Protein AF-A0A2V8Q0Q5-F1 (afdb_monomer_lite)

pLDDT: mean 88.99, std 8.58, range [50.62, 96.62]

Structure (mmCIF, N/CA/C/O backbone):
data_AF-A0A2V8Q0Q5-F1
#
_entry.id   AF-A0A2V8Q0Q5-F1
#
loop_
_atom_site.group_PDB
_atom_site.id
_atom_site.type_symbol
_atom_site.label_atom_id
_atom_site.label_alt_id
_atom_site.label_comp_id
_atom_site.label_asym_id
_atom_site.label_entity_id
_atom_site.label_seq_id
_atom_site.pdbx_PDB_ins_code
_atom_site.Cartn_x
_atom_site.Cartn_y
_atom_site.Cartn_z
_atom_site.occupancy
_atom_site.B_iso_or_equiv
_atom_site.auth_seq_id
_atom_site.auth_comp_id
_atom_site.auth_asym_id
_atom_site.auth_atom_id
_atom_site.pdbx_PDB_model_num
ATOM 1 N N . MET A 1 1 ? -1.901 13.874 -4.067 1.00 50.62 1 MET A N 1
ATOM 2 C CA . MET A 1 1 ? -0.990 12.735 -4.312 1.00 50.62 1 MET A CA 1
ATOM 3 C C . MET A 1 1 ? -0.230 12.969 -5.594 1.00 50.62 1 MET A C 1
ATOM 5 O O . MET A 1 1 ? -0.803 13.535 -6.514 1.00 50.62 1 MET A O 1
ATOM 9 N N . GLY A 1 2 ? 1.027 12.549 -5.642 1.00 57.06 2 GLY A N 1
ATOM 10 C CA . GLY A 1 2 ? 1.872 12.606 -6.831 1.00 57.06 2 GLY A CA 1
ATOM 11 C C . GLY A 1 2 ? 2.972 11.558 -6.719 1.00 57.06 2 GLY A C 1
ATOM 12 O O . GLY A 1 2 ? 3.147 10.963 -5.656 1.00 57.06 2 GLY A O 1
ATOM 13 N N . ALA A 1 3 ? 3.700 11.331 -7.799 1.00 63.19 3 ALA A N 1
ATOM 14 C CA . ALA A 1 3 ? 4.958 10.607 -7.749 1.00 63.19 3 ALA A CA 1
ATOM 15 C C . ALA A 1 3 ? 6.087 11.637 -7.822 1.00 63.19 3 ALA A C 1
ATOM 17 O O . ALA A 1 3 ? 5.997 12.586 -8.601 1.00 63.19 3 ALA A O 1
ATOM 18 N N . ASP A 1 4 ? 7.133 11.477 -7.011 1.00 72.00 4 ASP A N 1
ATOM 19 C CA . ASP A 1 4 ? 8.330 12.325 -7.140 1.00 72.00 4 ASP A CA 1
ATOM 20 C C . ASP A 1 4 ? 9.105 12.014 -8.438 1.00 72.00 4 ASP A C 1
ATOM 22 O O . ASP A 1 4 ? 9.947 12.799 -8.867 1.00 72.00 4 ASP A O 1
ATOM 26 N N . TYR A 1 5 ? 8.820 10.871 -9.066 1.00 73.44 5 TYR A N 1
ATOM 27 C CA . TYR A 1 5 ? 9.466 10.390 -10.280 1.00 73.44 5 TYR A CA 1
ATOM 28 C C . TYR A 1 5 ? 8.502 9.528 -11.101 1.00 73.44 5 TYR A C 1
ATOM 30 O O . TYR A 1 5 ? 7.638 8.840 -10.558 1.00 73.44 5 TYR A O 1
ATOM 38 N N . TYR A 1 6 ? 8.678 9.533 -12.421 1.00 73.62 6 TYR A N 1
ATOM 39 C CA . TYR A 1 6 ? 8.053 8.546 -13.296 1.00 73.62 6 TYR A CA 1
ATOM 40 C C . TYR A 1 6 ? 8.966 7.326 -13.385 1.00 73.62 6 TYR A C 1
ATOM 42 O O . TYR A 1 6 ? 10.161 7.468 -13.634 1.00 73.62 6 TYR A O 1
ATOM 50 N N . GLN A 1 7 ? 8.411 6.132 -13.179 1.00 77.50 7 GLN A N 1
ATOM 51 C CA . GLN A 1 7 ? 9.157 4.896 -13.409 1.00 77.50 7 GLN A CA 1
ATOM 52 C C . GLN A 1 7 ? 9.458 4.750 -14.904 1.00 77.50 7 GLN A C 1
ATOM 54 O O . GLN A 1 7 ? 8.598 5.042 -15.741 1.00 77.50 7 GLN A O 1
ATOM 59 N N . THR A 1 8 ? 10.657 4.288 -15.254 1.00 84.69 8 THR A N 1
ATOM 60 C CA . THR A 1 8 ? 10.952 3.931 -16.644 1.00 84.69 8 THR A CA 1
ATOM 61 C C . THR A 1 8 ? 10.253 2.621 -17.016 1.00 84.69 8 THR A C 1
ATOM 63 O O . THR A 1 8 ? 9.802 1.859 -16.156 1.00 84.69 8 THR A O 1
ATOM 66 N N . LEU A 1 9 ? 10.144 2.334 -18.316 1.00 81.94 9 LEU A N 1
ATOM 67 C CA . LEU A 1 9 ? 9.578 1.063 -18.782 1.00 81.94 9 LEU A CA 1
ATOM 68 C C . LEU A 1 9 ? 10.391 -0.144 -18.293 1.00 81.94 9 LEU A C 1
ATOM 70 O O . LEU A 1 9 ? 9.810 -1.198 -18.036 1.00 81.94 9 LEU A O 1
ATOM 74 N N . ASP A 1 10 ? 11.707 0.005 -18.147 1.00 83.81 10 ASP A N 1
ATOM 75 C CA . ASP A 1 10 ? 12.572 -1.053 -17.632 1.00 83.81 10 ASP A CA 1
ATOM 76 C C . ASP A 1 10 ? 12.398 -1.247 -16.123 1.00 83.81 10 ASP A C 1
ATOM 78 O O . ASP A 1 10 ? 12.250 -2.393 -15.697 1.00 83.8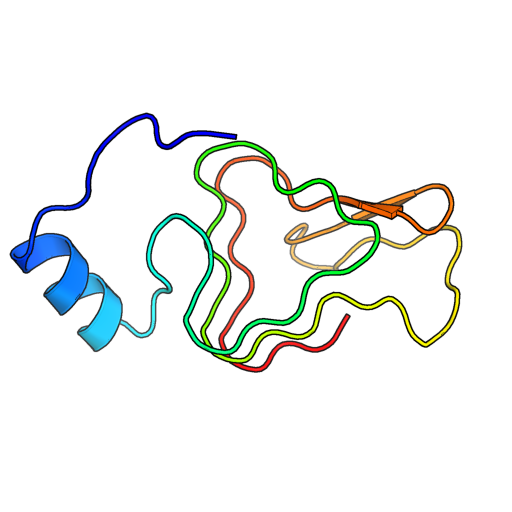1 10 ASP A O 1
ATOM 82 N N . ASP A 1 11 ? 12.268 -0.167 -15.341 1.00 81.94 11 ASP A N 1
ATOM 83 C CA . ASP A 1 11 ? 11.939 -0.253 -13.907 1.00 81.94 11 ASP A CA 1
ATOM 84 C C . ASP A 1 11 ? 10.606 -0.974 -13.701 1.00 81.94 11 ASP A C 1
ATOM 86 O O . ASP A 1 11 ? 10.501 -1.909 -12.914 1.00 81.94 11 ASP A O 1
ATOM 90 N N . MET A 1 12 ? 9.583 -0.599 -14.476 1.00 79.19 12 MET A N 1
ATOM 91 C CA . MET A 1 12 ? 8.263 -1.226 -14.412 1.00 79.19 12 MET A CA 1
ATOM 92 C C . MET A 1 12 ? 8.292 -2.721 -14.762 1.00 79.19 12 MET A C 1
ATOM 94 O O . MET A 1 12 ? 7.494 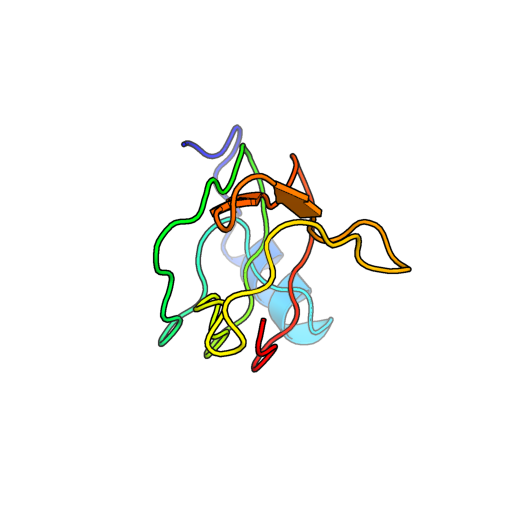-3.491 -14.224 1.00 79.19 12 MET A O 1
ATOM 98 N N . ARG A 1 13 ? 9.174 -3.142 -15.679 1.00 81.25 13 ARG A N 1
ATOM 99 C CA . ARG A 1 13 ? 9.358 -4.557 -16.039 1.00 81.25 13 ARG A CA 1
ATOM 100 C C . ARG A 1 13 ? 10.135 -5.318 -14.972 1.00 81.25 13 ARG A C 1
ATOM 102 O O . ARG A 1 13 ? 9.813 -6.477 -14.724 1.00 81.25 13 ARG A O 1
ATOM 109 N N . GLN A 1 14 ? 11.153 -4.704 -14.374 1.00 81.94 14 GLN A N 1
ATOM 110 C CA . GLN A 1 14 ? 11.919 -5.309 -13.286 1.00 81.94 14 GLN A CA 1
ATOM 111 C C . GLN A 1 14 ? 11.063 -5.465 -12.030 1.00 81.94 14 GLN A C 1
ATOM 113 O O . GLN A 1 14 ? 11.011 -6.559 -11.476 1.00 81.94 14 GLN A O 1
ATOM 118 N N . ASP A 1 15 ? 10.323 -4.426 -11.649 1.00 82.69 15 ASP A N 1
ATOM 119 C CA . ASP A 1 15 ? 9.373 -4.460 -10.535 1.00 82.69 15 ASP A CA 1
ATOM 120 C C . ASP A 1 15 ? 8.345 -5.579 -10.733 1.00 82.69 15 ASP A C 1
ATOM 122 O O . ASP A 1 15 ? 8.157 -6.409 -9.846 1.00 82.69 15 ASP A O 1
ATOM 126 N N . LEU A 1 16 ? 7.770 -5.690 -11.938 1.00 78.75 16 LEU A N 1
ATOM 127 C CA . LEU A 1 16 ? 6.835 -6.768 -12.265 1.00 78.75 16 LEU A CA 1
ATOM 128 C C . LEU A 1 16 ? 7.479 -8.160 -12.146 1.00 78.75 16 LEU A C 1
ATOM 130 O O . LEU A 1 16 ? 6.857 -9.073 -11.609 1.00 78.75 16 LEU A O 1
ATOM 134 N N . LYS A 1 17 ? 8.725 -8.334 -12.609 1.00 82.00 17 LYS A N 1
ATOM 135 C CA . LYS A 1 17 ? 9.468 -9.600 -12.453 1.00 82.00 17 LYS A CA 1
ATOM 136 C C . LYS A 1 17 ? 9.748 -9.942 -10.989 1.00 82.00 17 LYS A C 1
ATOM 138 O O . LYS A 1 17 ? 9.776 -11.118 -10.643 1.00 82.00 17 LYS A O 1
ATOM 143 N N . ASN A 1 18 ? 9.942 -8.928 -10.154 1.00 80.12 18 ASN A N 1
ATOM 144 C CA . ASN A 1 18 ? 10.242 -9.076 -8.734 1.00 80.12 18 ASN A CA 1
ATOM 145 C C . ASN A 1 18 ? 8.976 -9.139 -7.859 1.00 80.12 18 ASN A C 1
ATOM 147 O O . ASN A 1 18 ? 9.091 -9.222 -6.638 1.00 80.12 18 ASN A O 1
ATOM 151 N N . GLY A 1 19 ? 7.778 -9.086 -8.457 1.00 78.62 19 GLY A N 1
ATOM 152 C CA . GLY A 1 19 ? 6.508 -9.063 -7.726 1.00 78.62 19 GLY A CA 1
ATOM 153 C C . GLY A 1 19 ? 6.300 -7.789 -6.900 1.00 78.62 19 GLY A C 1
ATOM 154 O O . GLY A 1 19 ? 5.571 -7.806 -5.911 1.00 78.62 19 GLY A O 1
ATOM 155 N N . ILE A 1 20 ? 6.968 -6.695 -7.270 1.00 82.56 20 ILE A N 1
ATOM 156 C CA . ILE A 1 20 ? 6.878 -5.402 -6.597 1.00 82.56 20 ILE A CA 1
ATOM 157 C C . ILE A 1 20 ? 5.824 -4.560 -7.328 1.00 82.56 20 ILE A C 1
ATOM 159 O O . ILE A 1 20 ? 5.967 -4.313 -8.529 1.00 82.56 20 ILE A O 1
ATOM 163 N N . PRO A 1 21 ? 4.777 -4.075 -6.638 1.00 85.81 21 PRO A N 1
ATOM 164 C CA . PRO A 1 21 ? 3.819 -3.167 -7.246 1.00 85.81 21 PRO A CA 1
ATOM 165 C C . PRO A 1 21 ? 4.473 -1.859 -7.689 1.00 85.81 21 PRO A C 1
ATOM 167 O O . PRO A 1 21 ? 5.388 -1.333 -7.044 1.00 85.81 21 PRO A O 1
ATOM 170 N N . ARG A 1 22 ? 3.971 -1.307 -8.792 1.00 86.31 22 ARG A N 1
ATOM 171 C CA . ARG A 1 22 ? 4.402 -0.002 -9.303 1.00 86.31 22 ARG A CA 1
ATOM 172 C C . ARG A 1 22 ? 4.020 1.107 -8.331 1.00 86.31 22 ARG A C 1
ATOM 174 O O . ARG A 1 22 ? 3.109 0.958 -7.519 1.00 86.31 22 ARG A O 1
ATOM 181 N N . VAL A 1 23 ? 4.715 2.237 -8.430 1.00 88.25 23 VAL A N 1
ATOM 182 C CA . VAL A 1 23 ? 4.311 3.443 -7.699 1.00 88.25 23 VAL A CA 1
ATOM 183 C C . VAL A 1 23 ? 2.934 3.885 -8.182 1.00 88.25 23 VAL A C 1
ATOM 185 O O . VAL A 1 23 ? 2.691 3.987 -9.383 1.00 88.25 23 VAL A O 1
ATOM 188 N N . GLY A 1 24 ? 2.049 4.180 -7.235 1.00 89.12 24 GLY A N 1
ATOM 189 C CA . GLY A 1 24 ? 0.669 4.558 -7.491 1.00 89.12 24 GLY A CA 1
ATOM 190 C C . GLY A 1 24 ? -0.308 3.426 -7.197 1.00 89.12 24 GLY A C 1
ATOM 191 O O . GLY A 1 24 ? -0.102 2.625 -6.288 1.00 89.12 24 GLY A O 1
ATOM 192 N N . ILE A 1 25 ? -1.416 3.421 -7.938 1.00 92.12 25 ILE A N 1
ATOM 193 C CA . ILE A 1 25 ? -2.542 2.515 -7.715 1.00 92.12 25 ILE A CA 1
ATOM 194 C C . ILE A 1 25 ? -2.572 1.461 -8.818 1.00 92.12 25 ILE A C 1
ATOM 196 O O . ILE A 1 25 ? -2.705 1.805 -9.992 1.00 92.12 25 ILE A O 1
ATOM 200 N N . GLY A 1 26 ? -2.451 0.194 -8.427 1.00 91.19 26 GLY A N 1
ATOM 201 C CA . GLY A 1 26 ? -2.528 -0.955 -9.317 1.00 91.19 26 GLY A CA 1
ATOM 202 C C . GLY A 1 26 ? -3.903 -1.118 -9.960 1.00 91.19 26 GLY A C 1
ATOM 203 O O . GLY A 1 26 ? -4.929 -0.677 -9.431 1.00 91.19 26 GLY A O 1
ATOM 204 N N . GLU A 1 27 ? -3.924 -1.783 -11.109 1.00 92.44 27 GLU A N 1
ATOM 205 C CA . GLU A 1 27 ? -5.128 -2.024 -11.898 1.00 92.44 27 GLU A CA 1
ATOM 206 C C . GLU A 1 27 ? -6.168 -2.829 -11.106 1.00 92.44 27 GLU A C 1
ATOM 208 O O . GLU A 1 27 ? -5.833 -3.732 -10.338 1.00 92.44 27 GLU A O 1
ATOM 213 N N . GLY A 1 28 ? -7.449 -2.486 -11.269 1.00 92.31 28 GLY A N 1
ATOM 214 C CA . GLY A 1 28 ? -8.558 -3.187 -10.614 1.00 92.31 28 GLY A CA 1
ATOM 215 C C . GLY A 1 28 ? -8.656 -2.971 -9.100 1.00 92.31 28 GLY A C 1
ATOM 216 O O . GLY A 1 28 ? -9.487 -3.608 -8.454 1.00 92.31 28 GLY A O 1
ATOM 217 N N . SER A 1 29 ? -7.836 -2.089 -8.524 1.00 94.94 29 SER A N 1
ATOM 218 C CA . SER A 1 29 ? -7.912 -1.760 -7.100 1.00 94.94 29 SER A CA 1
ATOM 219 C C . SER A 1 29 ? -9.165 -0.950 -6.775 1.00 94.94 29 SER A C 1
ATOM 221 O O . SER A 1 29 ? -9.573 -0.073 -7.539 1.00 94.94 29 SER A O 1
ATOM 223 N N . VAL A 1 30 ? -9.745 -1.191 -5.600 1.00 95.56 30 VAL A N 1
ATOM 224 C CA . VAL A 1 30 ? -10.895 -0.441 -5.085 1.00 95.56 30 VAL A CA 1
ATOM 225 C C . VAL A 1 30 ? -10.515 0.188 -3.755 1.00 95.56 30 VAL A C 1
ATOM 227 O O . VAL A 1 30 ? -10.197 -0.509 -2.795 1.00 95.56 30 VAL A O 1
ATOM 230 N N . ILE A 1 31 ? -10.554 1.515 -3.696 1.00 95.06 31 ILE A N 1
ATOM 231 C CA . ILE A 1 31 ? -10.126 2.292 -2.532 1.00 95.06 31 ILE A CA 1
ATOM 232 C C . ILE A 1 31 ? -11.282 3.187 -2.093 1.00 95.06 31 ILE A C 1
ATOM 234 O O . ILE A 1 31 ? -11.810 3.966 -2.888 1.00 95.06 31 ILE A O 1
ATOM 238 N N . ARG A 1 32 ? -11.667 3.103 -0.818 1.00 94.69 32 ARG A N 1
ATOM 239 C CA . ARG A 1 32 ? -12.749 3.900 -0.234 1.00 94.69 32 ARG A CA 1
ATOM 240 C C . ARG A 1 32 ? -12.325 4.449 1.121 1.00 94.69 32 ARG A C 1
ATOM 242 O O . ARG A 1 32 ? -11.841 3.703 1.959 1.00 94.69 32 ARG A O 1
ATOM 249 N N . ARG A 1 33 ? -12.577 5.746 1.352 1.00 94.00 33 ARG A N 1
ATOM 250 C CA . ARG A 1 33 ? -12.243 6.442 2.613 1.00 94.00 33 ARG A CA 1
ATOM 251 C C . ARG A 1 33 ? -10.786 6.199 3.032 1.00 94.00 33 ARG A C 1
ATOM 253 O O . ARG A 1 33 ? -10.519 5.762 4.147 1.00 94.00 33 ARG A O 1
ATOM 260 N N . ALA A 1 34 ? -9.855 6.483 2.123 1.00 95.19 34 ALA A N 1
ATOM 261 C CA . ALA A 1 34 ? -8.434 6.287 2.369 1.00 95.19 34 ALA A CA 1
ATOM 262 C C . ALA A 1 34 ? -7.592 7.516 1.997 1.00 95.19 34 ALA A C 1
ATOM 264 O O . ALA A 1 34 ? -7.924 8.259 1.073 1.00 95.19 34 ALA A O 1
ATOM 265 N N . ILE A 1 35 ? -6.476 7.679 2.701 1.00 95.00 35 ILE A N 1
ATOM 266 C CA . ILE A 1 35 ? -5.394 8.627 2.450 1.00 95.00 35 ILE A CA 1
ATOM 267 C C . ILE A 1 35 ? -4.175 7.803 2.024 1.00 95.00 35 ILE A C 1
ATOM 269 O O . ILE A 1 35 ? -3.706 6.958 2.771 1.00 95.00 35 ILE A O 1
ATOM 273 N N . ILE A 1 36 ? -3.670 8.036 0.817 1.00 94.19 36 ILE A N 1
ATOM 274 C CA . ILE A 1 36 ? -2.639 7.204 0.157 1.00 94.19 36 ILE A CA 1
ATOM 275 C C . ILE A 1 36 ? -1.230 7.828 0.082 1.00 94.19 36 ILE A C 1
ATOM 277 O O . ILE A 1 36 ? -0.430 7.367 -0.690 1.00 94.19 36 ILE A O 1
ATOM 281 N N . ASP A 1 37 ? -0.876 8.863 0.834 1.00 92.81 37 ASP A N 1
ATOM 282 C CA . ASP A 1 37 ? 0.409 9.601 0.753 1.00 92.81 37 ASP A CA 1
ATOM 283 C C . ASP A 1 37 ? 1.185 9.599 -0.614 1.00 92.81 37 ASP A C 1
ATOM 285 O O . ASP A 1 37 ? 0.641 9.471 -1.715 1.00 92.81 37 ASP A O 1
ATOM 289 N N . LYS A 1 38 ? 2.485 9.886 -0.598 1.00 89.62 38 LYS A N 1
ATOM 290 C CA . LYS A 1 38 ? 3.323 9.986 -1.791 1.00 89.62 38 LYS A CA 1
ATOM 291 C C . LYS A 1 38 ? 4.109 8.701 -2.024 1.00 89.62 38 LYS A C 1
ATOM 293 O O . LYS A 1 38 ? 4.604 8.083 -1.087 1.00 89.62 38 LYS A O 1
ATOM 298 N N . ASN A 1 39 ? 4.294 8.330 -3.288 1.00 87.06 39 ASN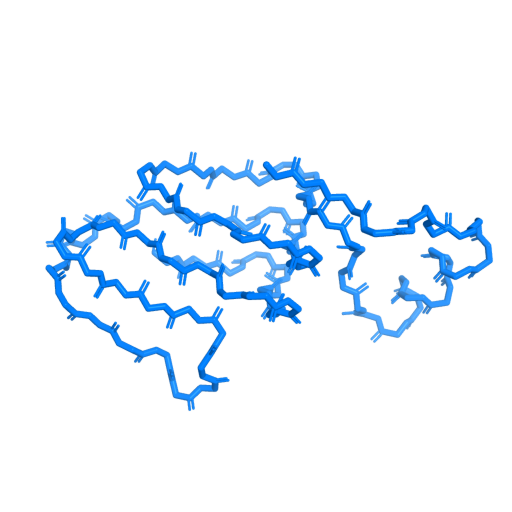 A N 1
ATOM 299 C CA . ASN A 1 39 ? 5.090 7.169 -3.700 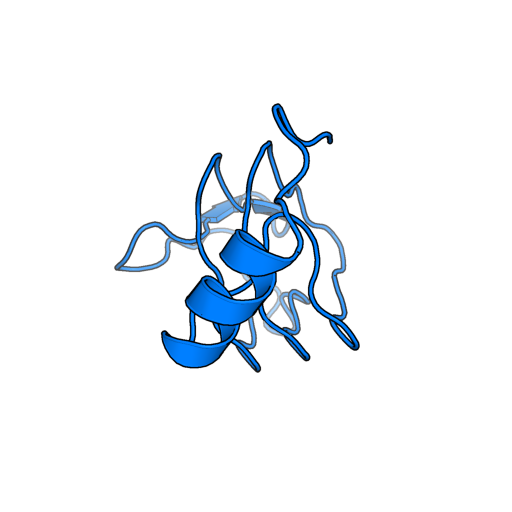1.00 87.06 39 ASN A CA 1
ATOM 300 C C . ASN A 1 39 ? 4.624 5.823 -3.100 1.00 87.06 39 ASN A C 1
ATOM 302 O O . ASN A 1 39 ? 5.372 4.847 -3.151 1.00 87.06 39 ASN A O 1
ATOM 306 N N . ALA A 1 40 ? 3.418 5.764 -2.526 1.00 93.00 40 ALA A N 1
ATOM 307 C CA . ALA A 1 40 ? 2.809 4.514 -2.104 1.00 93.00 40 ALA A CA 1
ATOM 308 C C . ALA A 1 40 ? 2.612 3.600 -3.321 1.00 93.00 40 ALA A C 1
ATOM 310 O O . ALA A 1 40 ? 2.392 4.070 -4.441 1.00 93.00 40 ALA A O 1
ATOM 311 N N . ARG A 1 41 ? 2.723 2.296 -3.096 1.00 93.75 41 ARG A N 1
ATOM 312 C CA . ARG A 1 41 ? 2.653 1.250 -4.114 1.00 93.75 41 ARG A CA 1
ATOM 313 C C . ARG A 1 41 ? 1.492 0.336 -3.766 1.00 93.75 41 ARG A C 1
ATOM 315 O O . ARG A 1 41 ? 1.625 -0.507 -2.885 1.00 93.75 41 ARG A O 1
ATOM 322 N N . ILE A 1 42 ? 0.349 0.529 -4.411 1.00 94.81 42 ILE A N 1
ATOM 323 C CA . ILE A 1 42 ? -0.825 -0.321 -4.216 1.00 94.81 42 ILE A CA 1
ATOM 324 C C . ILE A 1 42 ? -0.842 -1.381 -5.308 1.00 94.81 42 ILE A C 1
ATOM 326 O O . ILE A 1 42 ? -0.846 -1.055 -6.492 1.00 94.81 42 ILE A O 1
ATOM 330 N N . GLY A 1 43 ? -0.843 -2.642 -4.897 1.00 93.81 43 GLY A N 1
ATOM 331 C CA . GLY A 1 43 ? -0.901 -3.796 -5.777 1.00 93.81 43 GLY A CA 1
ATOM 332 C C . GLY A 1 43 ? -2.189 -3.902 -6.578 1.00 93.81 43 GLY A C 1
ATOM 333 O O . GLY A 1 43 ? -3.213 -3.317 -6.230 1.00 93.81 43 GLY A O 1
ATOM 334 N N . ASN A 1 44 ? -2.140 -4.676 -7.656 1.00 93.62 44 ASN A N 1
ATOM 335 C CA . ASN A 1 44 ? -3.298 -4.917 -8.510 1.00 93.62 44 ASN A CA 1
ATOM 336 C C . ASN A 1 44 ? -4.398 -5.651 -7.733 1.00 93.62 44 ASN A C 1
ATOM 338 O O . ASN A 1 44 ? -4.126 -6.566 -6.953 1.00 93.62 44 ASN A O 1
ATOM 342 N N . GLY A 1 45 ? -5.652 -5.256 -7.944 1.00 94.25 45 GLY A N 1
ATOM 343 C CA . GLY A 1 45 ? -6.809 -5.865 -7.286 1.00 94.25 45 GLY A CA 1
ATOM 344 C C . GLY A 1 45 ? -6.871 -5.656 -5.768 1.00 94.25 45 GLY A C 1
ATOM 345 O O . GLY A 1 45 ? -7.639 -6.349 -5.102 1.00 94.25 45 GLY A O 1
ATOM 346 N N . ALA A 1 46 ? -6.084 -4.737 -5.200 1.00 95.44 46 ALA A N 1
ATOM 347 C CA . ALA A 1 46 ? -6.158 -4.433 -3.775 1.00 95.44 46 ALA A CA 1
ATOM 348 C C . ALA A 1 46 ? -7.505 -3.773 -3.423 1.00 95.44 46 ALA A C 1
ATOM 350 O O . ALA A 1 46 ? -8.010 -2.914 -4.150 1.00 95.44 46 ALA A O 1
ATOM 351 N N . ARG A 1 47 ? -8.097 -4.156 -2.291 1.00 96.38 47 ARG A N 1
ATOM 352 C CA . ARG A 1 47 ? -9.391 -3.658 -1.806 1.00 96.38 47 ARG A CA 1
ATOM 353 C C . ARG A 1 47 ? -9.198 -2.991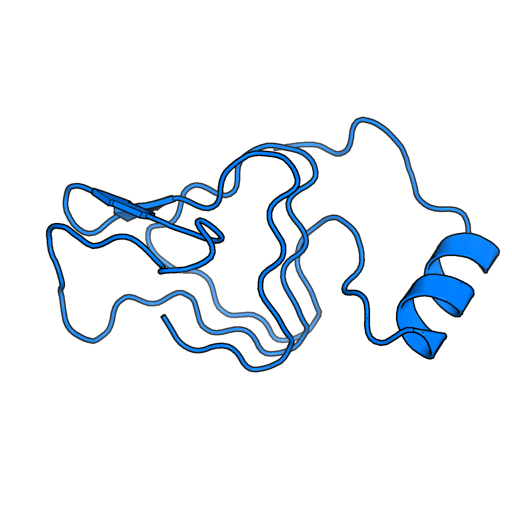 -0.449 1.00 96.38 47 ARG A C 1
ATOM 355 O O . ARG A 1 47 ? -9.145 -3.666 0.568 1.00 96.38 47 ARG A O 1
ATOM 362 N N . LEU A 1 48 ? -9.094 -1.667 -0.445 1.00 95.25 48 LEU A N 1
ATOM 363 C CA . LEU A 1 48 ? -8.959 -0.840 0.756 1.00 95.25 48 LEU A CA 1
ATOM 364 C C . LEU A 1 48 ? -10.329 -0.245 1.074 1.00 95.25 48 LEU A C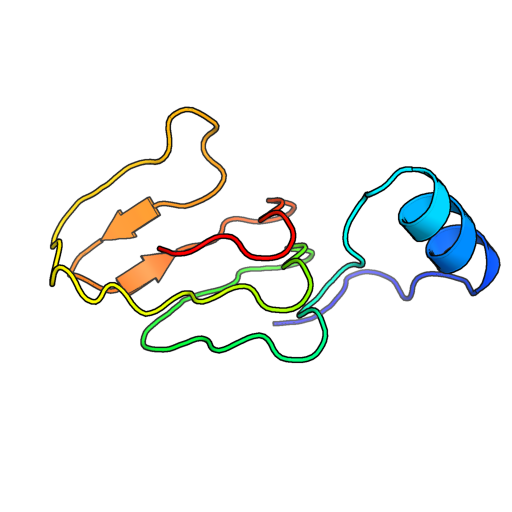 1
ATOM 366 O O . LEU A 1 48 ? -10.657 0.850 0.609 1.00 95.25 48 LEU A O 1
ATOM 370 N N . LEU A 1 49 ? -11.161 -0.998 1.791 1.00 95.25 49 LEU A N 1
ATOM 371 C CA . LEU A 1 49 ? -12.579 -0.679 1.984 1.00 95.25 49 LEU A CA 1
ATOM 372 C C . LEU A 1 49 ? -12.979 -0.525 3.453 1.00 95.25 49 LEU A C 1
ATOM 374 O O . LEU A 1 49 ? -13.999 0.128 3.714 1.00 95.25 49 LEU A O 1
ATOM 378 N N . ASN A 1 50 ? -12.202 -1.111 4.370 1.00 92.56 50 ASN A N 1
ATOM 379 C CA . ASN A 1 50 ? -12.493 -1.226 5.795 1.00 92.56 50 ASN A CA 1
ATOM 380 C C . ASN A 1 50 ? -13.926 -1.739 6.016 1.00 92.56 50 ASN A C 1
ATOM 382 O O . ASN A 1 50 ? -14.743 -1.092 6.675 1.00 92.56 50 ASN A O 1
ATOM 386 N N . GLU A 1 51 ? -14.272 -2.877 5.395 1.00 89.94 51 GLU A N 1
ATOM 387 C CA . GLU A 1 51 ? -15.632 -3.449 5.472 1.00 89.94 51 GLU A CA 1
ATOM 388 C C . GLU A 1 51 ? -16.012 -3.827 6.913 1.00 89.94 51 GLU A C 1
ATOM 390 O O . GLU A 1 51 ? -17.188 -3.799 7.268 1.00 89.94 51 GLU A O 1
ATOM 395 N N . ALA A 1 52 ? -15.013 -4.098 7.759 1.00 88.81 52 ALA A N 1
ATOM 396 C CA . ALA A 1 52 ? -15.184 -4.372 9.183 1.00 88.81 52 ALA A CA 1
ATOM 397 C C . ALA A 1 52 ? -15.584 -3.135 10.014 1.00 88.81 52 ALA A C 1
ATOM 399 O O . ALA A 1 52 ? -16.008 -3.286 11.157 1.00 88.81 52 ALA A O 1
ATOM 400 N N . GLY A 1 53 ? -15.459 -1.917 9.470 1.00 90.25 53 GLY A N 1
ATOM 401 C CA . GLY A 1 53 ? -15.774 -0.686 10.199 1.00 90.25 53 GLY A CA 1
ATOM 402 C C . GLY A 1 53 ? -14.818 -0.401 11.361 1.00 90.25 53 GLY A C 1
ATOM 403 O O . GLY A 1 53 ? -15.202 0.255 12.329 1.00 90.25 53 GLY A O 1
ATOM 404 N N . THR A 1 54 ? -13.581 -0.895 11.280 1.00 92.88 54 THR A N 1
ATOM 405 C CA . THR A 1 54 ? -12.560 -0.714 12.314 1.00 92.88 54 THR A CA 1
ATOM 406 C C . THR A 1 54 ? -12.235 0.766 12.474 1.00 92.88 54 THR A C 1
ATOM 408 O O . THR A 1 54 ? -12.013 1.458 11.482 1.00 92.88 54 THR A O 1
ATOM 411 N N . VAL A 1 55 ? -12.204 1.264 13.712 1.00 93.69 55 VAL A N 1
ATOM 412 C CA . VAL A 1 55 ? -11.925 2.684 13.996 1.00 93.69 55 VAL A CA 1
ATOM 413 C C . VAL A 1 55 ? -10.422 2.949 14.039 1.00 93.69 55 VAL A C 1
ATOM 415 O O . VAL A 1 55 ? -9.955 3.918 13.448 1.00 93.69 55 VAL A O 1
ATOM 418 N N . GLU A 1 56 ? -9.676 2.058 14.692 1.00 94.56 56 GLU A N 1
ATOM 419 C CA . GLU A 1 56 ? -8.240 2.167 14.944 1.00 94.56 56 GLU A CA 1
ATOM 420 C C . GLU A 1 56 ? -7.569 0.824 14.627 1.00 94.56 56 GLU A C 1
ATOM 422 O O . GLU A 1 56 ? -7.971 -0.206 15.168 1.00 94.56 56 GLU A O 1
ATOM 427 N N . ALA A 1 57 ? -6.560 0.820 13.755 1.00 93.12 57 ALA A N 1
ATOM 428 C CA . ALA A 1 57 ? -5.748 -0.363 13.463 1.00 93.12 57 ALA A CA 1
ATOM 429 C C . ALA A 1 57 ? -4.345 0.026 12.991 1.00 93.12 57 ALA A C 1
ATOM 431 O O . ALA A 1 57 ? -4.129 1.112 12.452 1.00 93.12 57 ALA A O 1
ATOM 432 N N . GLU A 1 58 ? -3.396 -0.887 13.147 1.00 92.69 58 GLU A N 1
ATOM 433 C CA . GLU A 1 58 ? -2.035 -0.755 12.635 1.00 92.69 58 GLU A CA 1
ATOM 434 C C . GLU A 1 58 ? -1.608 -2.098 12.050 1.00 92.69 58 GLU A C 1
ATOM 436 O O . GLU A 1 58 ? -1.783 -3.136 12.689 1.00 92.69 58 GLU A O 1
ATOM 441 N N . SER A 1 59 ? -1.088 -2.078 10.822 1.00 91.94 59 SER A N 1
ATOM 442 C CA . SER A 1 59 ? -0.513 -3.278 10.218 1.00 91.94 59 SER A CA 1
ATOM 443 C C . SER A 1 59 ? 0.806 -3.637 10.896 1.00 91.94 59 SER A C 1
ATOM 445 O O . SER A 1 59 ? 1.610 -2.749 11.184 1.00 91.94 59 SER A O 1
ATOM 447 N N . GLU A 1 60 ? 1.083 -4.929 11.078 1.00 87.50 60 GLU A N 1
ATOM 448 C CA . GLU A 1 60 ? 2.330 -5.412 11.695 1.00 87.50 60 GLU A CA 1
ATOM 449 C C . GLU A 1 60 ? 3.583 -4.916 10.954 1.00 87.50 60 GLU A C 1
ATOM 451 O O . GLU A 1 60 ? 4.602 -4.590 11.563 1.00 87.50 60 GLU A O 1
ATOM 456 N N . ASP A 1 61 ? 3.493 -4.807 9.630 1.00 89.12 61 ASP A N 1
ATOM 457 C CA . ASP A 1 61 ? 4.558 -4.333 8.746 1.00 89.12 61 ASP A CA 1
ATOM 458 C C . ASP A 1 61 ? 4.521 -2.815 8.499 1.00 89.12 61 ASP A C 1
ATOM 460 O O . ASP A 1 61 ? 5.290 -2.305 7.684 1.00 89.12 61 ASP A O 1
ATOM 464 N N . LYS A 1 62 ? 3.642 -2.079 9.197 1.00 90.31 62 LYS A N 1
ATOM 465 C CA . LYS A 1 62 ? 3.454 -0.624 9.055 1.00 90.31 62 LYS A CA 1
ATOM 466 C C . LYS A 1 62 ? 3.113 -0.183 7.625 1.00 90.31 62 LYS A C 1
ATOM 468 O O . LYS A 1 62 ? 3.346 0.965 7.246 1.00 90.31 62 LYS A O 1
ATOM 473 N N . SER A 1 63 ? 2.550 -1.089 6.827 1.00 91.81 63 SER A N 1
ATOM 474 C CA . SER A 1 63 ? 2.121 -0.807 5.454 1.00 91.81 63 SER A CA 1
ATOM 475 C C . SER A 1 63 ? 0.859 0.056 5.391 1.00 91.81 63 SER A C 1
ATOM 477 O O . SER A 1 63 ? 0.658 0.775 4.412 1.00 91.81 63 SER A O 1
ATOM 479 N N . TYR A 1 64 ? 0.033 0.038 6.440 1.00 95.25 64 TYR A N 1
ATOM 480 C CA . TYR A 1 64 ? -1.098 0.942 6.608 1.00 95.25 64 TYR A CA 1
ATOM 481 C C . TYR A 1 64 ? -1.466 1.136 8.084 1.00 95.25 64 TYR A C 1
ATOM 483 O O . TYR A 1 64 ? -1.103 0.348 8.963 1.00 95.25 64 TYR A O 1
ATOM 491 N N . TYR A 1 65 ? -2.254 2.178 8.321 1.00 95.69 65 TYR A N 1
ATOM 492 C CA . TYR A 1 65 ? -2.923 2.478 9.579 1.00 95.69 65 TYR A CA 1
ATOM 493 C C . TYR A 1 65 ? -4.407 2.706 9.313 1.00 95.69 65 TYR A C 1
ATOM 495 O O . TYR A 1 65 ? -4.787 3.100 8.214 1.00 95.69 65 TYR A O 1
ATOM 503 N N . ILE A 1 66 ? -5.255 2.504 10.311 1.00 96.00 66 ILE A N 1
ATOM 504 C CA . ILE A 1 66 ? -6.634 2.986 10.297 1.00 96.00 66 ILE A CA 1
ATOM 505 C C . ILE A 1 66 ? -6.780 3.944 11.468 1.00 96.00 66 ILE A C 1
ATOM 507 O O . ILE A 1 66 ? -6.432 3.583 12.590 1.00 96.00 66 ILE A O 1
ATOM 511 N N . ARG A 1 67 ? -7.251 5.160 11.188 1.00 95.81 67 ARG A N 1
ATOM 512 C CA . ARG A 1 67 ? -7.556 6.202 12.178 1.00 95.81 67 ARG A CA 1
ATOM 513 C C . ARG A 1 67 ? -8.915 6.793 11.839 1.00 95.81 67 ARG A C 1
ATOM 515 O O . ARG A 1 67 ? -9.148 7.136 10.682 1.00 95.81 67 ARG A O 1
ATOM 522 N N . ASP A 1 68 ? -9.827 6.859 12.803 1.00 94.12 68 ASP A N 1
ATOM 523 C CA . ASP A 1 68 ? -11.217 7.305 12.602 1.00 94.12 68 ASP A CA 1
ATOM 524 C C . ASP A 1 68 ? -11.950 6.576 11.452 1.00 94.12 68 ASP A C 1
ATOM 526 O O . ASP A 1 68 ? -12.781 7.135 10.725 1.00 94.12 68 ASP A O 1
ATOM 530 N N . GLY A 1 69 ? -11.607 5.302 11.239 1.00 92.88 69 GLY A N 1
ATOM 531 C CA . GLY A 1 69 ? -12.131 4.499 10.132 1.00 92.88 69 GLY A CA 1
ATOM 532 C C . GLY A 1 69 ? -11.648 4.920 8.740 1.00 92.88 69 GLY A C 1
ATOM 533 O O . GLY A 1 69 ? -12.217 4.476 7.740 1.00 92.88 69 GLY A O 1
ATOM 534 N N . ILE A 1 70 ? -10.624 5.773 8.660 1.00 95.19 70 ILE A N 1
ATOM 535 C CA . ILE A 1 70 ? -9.935 6.164 7.430 1.00 95.19 70 ILE A CA 1
ATOM 536 C C . ILE A 1 70 ? -8.663 5.328 7.306 1.00 95.19 70 ILE A C 1
ATOM 538 O O . ILE A 1 70 ? -7.833 5.318 8.214 1.00 95.19 70 ILE A O 1
ATOM 542 N N . ILE A 1 71 ? -8.496 4.648 6.172 1.00 96.62 71 ILE A N 1
ATOM 543 C CA . ILE A 1 71 ? -7.269 3.897 5.878 1.00 96.62 71 ILE A CA 1
ATOM 544 C C . ILE A 1 71 ? -6.173 4.893 5.492 1.00 96.62 71 ILE A C 1
ATOM 546 O O . ILE A 1 71 ? -6.379 5.733 4.625 1.00 96.62 71 ILE A O 1
ATOM 550 N N . ILE A 1 72 ? -5.000 4.803 6.099 1.00 96.56 72 ILE A N 1
ATOM 551 C CA . ILE A 1 72 ? -3.849 5.663 5.838 1.00 96.56 72 ILE A CA 1
ATOM 552 C C . ILE A 1 72 ? -2.697 4.779 5.370 1.00 96.56 72 ILE A C 1
ATOM 554 O O . ILE A 1 72 ? -2.155 3.999 6.149 1.00 96.56 72 ILE A O 1
ATOM 558 N N . VAL A 1 73 ? -2.309 4.917 4.106 1.00 96.19 73 VAL A N 1
ATOM 559 C CA . VAL A 1 73 ? -1.119 4.282 3.531 1.00 96.19 73 VAL A CA 1
ATOM 560 C C . VAL A 1 73 ? 0.001 5.329 3.518 1.00 96.19 73 VAL A C 1
ATOM 562 O O . VAL A 1 73 ? -0.142 6.340 2.827 1.00 96.19 73 VAL A O 1
ATOM 565 N N . PRO A 1 74 ? 1.079 5.153 4.304 1.00 94.62 74 PRO A N 1
ATOM 566 C CA . PRO A 1 74 ? 2.125 6.159 4.449 1.00 94.62 74 PRO A CA 1
ATOM 567 C C . PRO A 1 74 ? 3.058 6.210 3.229 1.00 94.62 74 PRO A C 1
ATOM 569 O O . PRO A 1 74 ? 3.050 5.337 2.356 1.00 94.62 74 PRO A O 1
ATOM 572 N N . LYS A 1 75 ? 3.904 7.246 3.176 1.00 92.19 75 LYS A N 1
ATOM 573 C CA . LYS A 1 75 ? 4.880 7.438 2.097 1.00 92.19 75 LYS A CA 1
ATOM 574 C C . LYS A 1 75 ? 5.732 6.186 1.853 1.00 92.19 75 LYS A C 1
ATOM 576 O O . LYS A 1 75 ? 6.316 5.639 2.784 1.00 92.19 75 LYS A O 1
ATOM 581 N N . ASN A 1 76 ? 5.887 5.805 0.583 1.00 89.75 76 ASN A N 1
ATOM 582 C CA . ASN A 1 76 ? 6.654 4.634 0.123 1.00 89.75 76 ASN A CA 1
ATOM 583 C C . ASN A 1 76 ? 6.145 3.266 0.622 1.00 89.75 76 ASN A C 1
ATOM 585 O O . ASN A 1 76 ? 6.813 2.262 0.368 1.00 89.75 76 ASN A O 1
ATOM 589 N N . ALA A 1 77 ? 5.005 3.195 1.319 1.00 94.06 77 ALA A N 1
ATOM 590 C CA . ALA A 1 77 ? 4.459 1.910 1.735 1.00 94.06 77 ALA A CA 1
ATOM 591 C C . ALA A 1 77 ? 4.016 1.074 0.538 1.00 94.06 77 ALA A C 1
ATOM 593 O O . ALA A 1 77 ? 3.650 1.596 -0.520 1.00 94.06 77 ALA A O 1
ATOM 594 N N . VAL A 1 78 ? 4.046 -0.241 0.735 1.00 93.56 78 VAL A N 1
ATOM 595 C CA . VAL A 1 78 ? 3.685 -1.226 -0.276 1.00 93.56 78 VAL A CA 1
ATOM 596 C C . VAL A 1 78 ? 2.505 -2.034 0.232 1.00 93.56 78 VAL A C 1
ATOM 598 O O . VAL A 1 78 ? 2.611 -2.726 1.238 1.00 93.56 78 VAL A O 1
ATOM 601 N N . ILE A 1 79 ? 1.399 -1.969 -0.498 1.00 94.31 79 ILE A N 1
ATOM 602 C CA . ILE A 1 79 ? 0.269 -2.878 -0.352 1.00 94.31 79 ILE A CA 1
ATOM 603 C C . ILE A 1 79 ? 0.379 -3.906 -1.471 1.00 94.31 79 ILE A C 1
ATOM 605 O O . ILE A 1 79 ? 0.487 -3.539 -2.638 1.00 94.31 79 ILE A O 1
ATOM 609 N N . LYS A 1 80 ? 0.382 -5.194 -1.129 1.00 92.94 80 LYS A N 1
ATOM 610 C CA . LYS A 1 80 ? 0.560 -6.278 -2.104 1.00 92.94 80 LYS A CA 1
ATOM 611 C C . LYS A 1 80 ? -0.686 -6.469 -2.968 1.00 92.94 80 LYS A C 1
ATOM 613 O O . LYS A 1 80 ? -1.789 -6.069 -2.585 1.00 92.94 80 LYS A O 1
ATOM 618 N N . ASP A 1 81 ? -0.509 -7.126 -4.107 1.00 92.62 81 ASP A N 1
ATOM 619 C CA . ASP A 1 81 ? -1.606 -7.511 -4.995 1.00 92.62 81 ASP A CA 1
ATOM 620 C C . ASP A 1 81 ? -2.676 -8.310 -4.236 1.00 92.62 81 ASP A C 1
ATOM 622 O O . ASP A 1 81 ? -2.365 -9.169 -3.410 1.00 92.62 81 ASP A O 1
ATOM 626 N N . GLY A 1 82 ? -3.944 -7.993 -4.492 1.00 92.44 82 GLY A N 1
ATOM 627 C CA . GLY A 1 82 ? -5.092 -8.663 -3.879 1.00 92.44 82 GLY A CA 1
ATOM 628 C C . GLY A 1 82 ? -5.271 -8.442 -2.372 1.00 92.44 82 GLY A C 1
ATOM 629 O O . GLY A 1 82 ? -6.140 -9.083 -1.783 1.00 92.44 82 GLY A O 1
ATOM 630 N N . THR A 1 83 ? -4.491 -7.562 -1.729 1.00 93.19 83 THR A N 1
ATOM 631 C CA . THR A 1 83 ? -4.652 -7.277 -0.290 1.00 93.19 83 THR A CA 1
ATOM 632 C C . THR A 1 83 ? -6.046 -6.712 -0.010 1.00 93.19 83 THR A C 1
ATOM 634 O O . THR A 1 83 ? -6.490 -5.800 -0.708 1.00 93.19 83 THR A O 1
ATOM 637 N N . VAL A 1 84 ? -6.718 -7.218 1.028 1.00 93.38 84 VAL A N 1
ATOM 638 C CA . VAL A 1 84 ? -8.018 -6.717 1.499 1.00 93.38 84 VAL A CA 1
ATOM 639 C C . VAL A 1 84 ? -7.845 -6.108 2.888 1.00 93.38 84 VAL A C 1
ATOM 641 O O . VAL A 1 84 ? -7.350 -6.785 3.788 1.00 93.38 84 VAL A O 1
ATOM 644 N N . ILE A 1 85 ? -8.239 -4.840 3.031 1.00 89.56 85 ILE A N 1
ATOM 645 C CA . ILE A 1 85 ? -8.175 -4.033 4.261 1.00 89.56 85 ILE A CA 1
ATOM 646 C C . ILE A 1 85 ? -9.571 -3.513 4.587 1.00 89.56 85 ILE A C 1
ATOM 648 O O . ILE A 1 85 ? -10.220 -2.941 3.674 1.00 89.56 85 ILE A O 1
#

Sequence (85 aa):
MGADYYQTLDDMRQDLKNGIPRVGIGEGSVIRRAIIDKNARIGNGARLLNEAGTVEAESEDKSYYIRDGIIIVPKNAVIKDGTVI

Secondary structure (DSSP, 8-state):
---SSPPPHHHHHHHHHTTPPPSEE-TT-EE-SEE--SS-EEPTT-EE--TT--SSEE-TTSS-EEETTEEE--TT-EEPTT-B-

Radius of gyration: 12.76 Å; chains: 1; bounding box: 28×22×34 Å

Foldseek 3Di:
DEEPDDQDPVSVVVCVVVQHAAFDAAALEDADQEAAEYREGHAHNEYHDPPVQDQWDADPVRQWIHHRNHIYGYHNRYHGHNHYD